Protein AF-A0AAV5KKU3-F1 (afdb_monomer)

Structure (mmCIF, N/CA/C/O backbone):
data_AF-A0AAV5KKU3-F1
#
_entry.id   AF-A0AAV5KKU3-F1
#
loop_
_atom_site.group_PDB
_atom_site.id
_atom_site.type_symbol
_atom_site.label_atom_id
_atom_site.label_alt_id
_atom_site.label_comp_id
_atom_site.label_asym_id
_atom_site.label_entity_id
_atom_site.label_seq_id
_atom_site.pdbx_PDB_ins_code
_atom_site.Cartn_x
_atom_site.Cartn_y
_atom_site.Cartn_z
_atom_site.occupancy
_atom_site.B_iso_or_equiv
_atom_site.auth_seq_id
_atom_site.auth_comp_id
_atom_site.auth_asym_id
_atom_site.auth_atom_id
_atom_site.pdbx_PDB_model_num
ATOM 1 N N . MET A 1 1 ? -3.125 -13.054 2.155 1.00 62.84 1 MET A N 1
ATOM 2 C CA . MET A 1 1 ? -3.467 -11.633 2.403 1.00 62.84 1 MET A CA 1
ATOM 3 C C . MET A 1 1 ? -3.484 -11.204 3.875 1.00 62.84 1 MET A C 1
ATOM 5 O O . MET A 1 1 ? -3.392 -10.012 4.110 1.00 62.84 1 MET A O 1
ATOM 9 N N . LYS A 1 2 ? -3.537 -12.104 4.875 1.00 76.44 2 LYS A N 1
ATOM 10 C CA . LYS A 1 2 ? -3.530 -11.685 6.295 1.00 76.44 2 LYS A CA 1
ATOM 11 C C . LYS A 1 2 ? -2.243 -10.954 6.726 1.00 76.44 2 LYS A C 1
ATOM 13 O O . LYS A 1 2 ? -2.333 -9.960 7.428 1.00 76.44 2 LYS A O 1
ATOM 18 N N . SER A 1 3 ? -1.075 -11.401 6.257 1.00 90.12 3 SER A N 1
ATOM 19 C CA . SER A 1 3 ? 0.225 -10.858 6.687 1.00 90.12 3 SER A CA 1
ATOM 20 C C . SER A 1 3 ? 0.464 -9.395 6.278 1.00 90.12 3 SER A C 1
ATOM 22 O O . SER A 1 3 ? 0.871 -8.606 7.121 1.00 90.12 3 SER A O 1
ATOM 24 N N . LEU A 1 4 ? 0.154 -8.998 5.036 1.00 93.12 4 LEU A N 1
ATOM 25 C CA . LEU A 1 4 ? 0.323 -7.603 4.597 1.00 93.12 4 LEU A CA 1
ATOM 26 C C . LEU A 1 4 ? -0.636 -6.657 5.332 1.00 93.12 4 LEU A C 1
ATOM 28 O O . LEU A 1 4 ? -0.224 -5.609 5.820 1.00 93.12 4 LEU A O 1
ATOM 32 N N . LEU A 1 5 ? -1.905 -7.058 5.456 1.00 93.12 5 LEU A N 1
ATOM 33 C CA . LEU A 1 5 ? -2.917 -6.242 6.121 1.00 93.12 5 LEU A CA 1
ATOM 34 C C . LEU A 1 5 ? -2.585 -6.028 7.605 1.00 93.12 5 LEU A C 1
ATOM 36 O O . LEU A 1 5 ? -2.775 -4.931 8.110 1.00 93.12 5 LEU A O 1
ATOM 40 N N . GLN A 1 6 ? -2.020 -7.030 8.288 1.00 94.25 6 GLN A N 1
ATOM 41 C CA . GLN A 1 6 ? -1.538 -6.867 9.665 1.00 94.25 6 GLN A CA 1
ATOM 42 C C . GLN A 1 6 ? -0.479 -5.766 9.790 1.00 94.25 6 GLN A C 1
ATOM 44 O O . GLN A 1 6 ? -0.542 -4.976 10.725 1.00 94.25 6 GLN A O 1
ATOM 49 N N . VAL A 1 7 ? 0.455 -5.678 8.838 1.00 94.69 7 VAL A N 1
ATOM 50 C CA . VAL A 1 7 ? 1.483 -4.625 8.832 1.00 94.69 7 VAL A CA 1
ATOM 51 C C . VAL A 1 7 ? 0.870 -3.254 8.523 1.00 94.69 7 VAL A C 1
ATOM 53 O O . VAL A 1 7 ? 1.231 -2.263 9.153 1.00 94.69 7 VAL A O 1
ATOM 56 N N . TYR A 1 8 ? -0.096 -3.176 7.604 1.00 94.44 8 TYR A N 1
ATOM 57 C CA . TYR A 1 8 ? -0.809 -1.923 7.315 1.00 94.44 8 TYR A CA 1
ATOM 58 C C . TYR A 1 8 ? -1.720 -1.455 8.456 1.00 94.44 8 TYR A C 1
ATOM 60 O O . TYR A 1 8 ? -1.896 -0.251 8.649 1.00 94.44 8 TYR A O 1
ATOM 68 N N . MET A 1 9 ? -2.252 -2.374 9.258 1.00 93.25 9 MET A N 1
ATOM 69 C CA . MET A 1 9 ? -3.074 -2.052 10.425 1.00 93.25 9 MET A CA 1
ATOM 70 C C . MET A 1 9 ? -2.258 -1.739 11.687 1.00 93.25 9 MET A C 1
ATOM 72 O O . MET A 1 9 ? -2.847 -1.344 12.689 1.00 93.25 9 MET A O 1
ATOM 76 N N . ASP A 1 10 ? -0.929 -1.872 11.656 1.00 95.50 10 ASP A N 1
ATOM 77 C CA . ASP A 1 10 ? -0.067 -1.578 12.803 1.00 95.50 10 ASP A CA 1
ATOM 78 C C . ASP A 1 10 ? -0.118 -0.075 13.158 1.00 95.50 10 ASP A C 1
ATOM 80 O O . ASP A 1 10 ? 0.296 0.755 12.339 1.00 95.50 10 ASP A O 1
ATOM 84 N N . PRO A 1 11 ? -0.622 0.322 14.343 1.00 94.06 11 PRO A N 1
ATOM 85 C CA . PRO A 1 11 ? -0.702 1.728 14.733 1.00 94.06 11 PRO A CA 1
ATOM 86 C C . PRO A 1 11 ? 0.672 2.357 15.011 1.00 94.06 11 PRO A C 1
ATOM 88 O O . PRO A 1 11 ? 0.776 3.580 15.040 1.00 94.06 11 PRO A O 1
ATOM 91 N N . CYS A 1 12 ? 1.723 1.554 15.206 1.00 96.50 12 CYS A N 1
ATOM 92 C CA . CYS A 1 12 ? 3.080 2.043 15.443 1.00 96.50 12 CYS A CA 1
ATOM 93 C C . CYS A 1 12 ? 3.796 2.473 14.156 1.00 96.50 12 CYS A C 1
ATOM 95 O O . CYS A 1 12 ? 4.809 3.164 14.233 1.00 96.50 12 CYS A O 1
ATOM 97 N N . LYS A 1 13 ? 3.281 2.088 12.982 1.00 94.50 13 LYS A N 1
ATOM 98 C CA . LYS A 1 13 ? 3.810 2.507 11.680 1.00 94.50 13 LYS A CA 1
ATOM 99 C C . LYS A 1 13 ? 3.103 3.756 11.180 1.00 94.50 13 LYS A C 1
ATOM 101 O O . LYS A 1 13 ? 1.871 3.821 11.159 1.00 94.50 13 LYS A O 1
ATOM 106 N N . SER A 1 14 ? 3.880 4.722 10.708 1.00 95.12 14 SER A N 1
ATOM 107 C CA . SER A 1 14 ? 3.338 5.918 10.067 1.00 95.12 14 SER A CA 1
ATOM 108 C C . SER A 1 14 ? 2.647 5.587 8.738 1.00 95.12 14 SER A C 1
ATOM 110 O O . SER A 1 14 ? 2.921 4.567 8.103 1.00 95.12 14 SER A O 1
ATOM 112 N N . VAL A 1 15 ? 1.754 6.472 8.284 1.00 91.38 15 VAL A N 1
ATOM 113 C CA . VAL A 1 15 ? 1.113 6.340 6.961 1.00 91.38 15 VAL A CA 1
ATOM 114 C C . VAL A 1 15 ? 2.161 6.306 5.848 1.00 91.38 15 VAL A C 1
ATOM 116 O O . VAL A 1 15 ? 2.053 5.489 4.941 1.00 91.38 15 VAL A O 1
ATOM 119 N N . HIS A 1 16 ? 3.208 7.127 5.964 1.00 92.88 16 HIS A N 1
ATOM 120 C CA . HIS A 1 16 ? 4.306 7.168 5.004 1.00 92.88 16 HIS A CA 1
ATOM 121 C C . HIS A 1 16 ? 5.028 5.817 4.913 1.00 92.88 16 HIS A C 1
ATOM 123 O O . HIS A 1 16 ? 5.148 5.255 3.834 1.00 92.88 16 HIS A O 1
ATOM 129 N N . GLU A 1 17 ? 5.419 5.216 6.037 1.00 95.69 17 GLU A N 1
ATOM 130 C CA . GLU A 1 17 ? 6.056 3.890 6.009 1.00 95.69 17 GLU A CA 1
ATOM 131 C C . GLU A 1 17 ? 5.171 2.813 5.368 1.00 95.69 17 GLU A C 1
ATOM 133 O O . GLU A 1 17 ? 5.674 1.887 4.736 1.00 95.69 17 GLU A O 1
ATOM 138 N N . LYS A 1 18 ? 3.849 2.908 5.535 1.00 95.25 18 LYS A N 1
ATOM 139 C CA . LYS A 1 18 ? 2.905 1.943 4.960 1.00 95.25 18 LYS A CA 1
ATOM 140 C C . LYS A 1 18 ? 2.714 2.151 3.460 1.00 95.25 18 LYS A C 1
ATOM 142 O O . LYS A 1 18 ? 2.678 1.174 2.715 1.00 95.25 18 LYS A O 1
ATOM 147 N N . GLU A 1 19 ? 2.641 3.402 3.016 1.00 93.19 19 GLU A N 1
ATOM 148 C CA . GLU A 1 19 ? 2.555 3.772 1.602 1.00 93.19 19 GLU A CA 1
ATOM 149 C C . GLU A 1 19 ? 3.761 3.286 0.792 1.00 93.19 19 GLU A C 1
ATOM 151 O O . GLU A 1 19 ? 3.607 2.897 -0.364 1.00 93.19 19 GLU A O 1
ATOM 156 N N . PHE A 1 20 ? 4.947 3.254 1.396 1.00 94.88 20 PHE A N 1
ATOM 157 C CA . PHE A 1 20 ? 6.198 2.884 0.730 1.00 94.88 20 PHE A CA 1
ATOM 158 C C . PHE A 1 20 ? 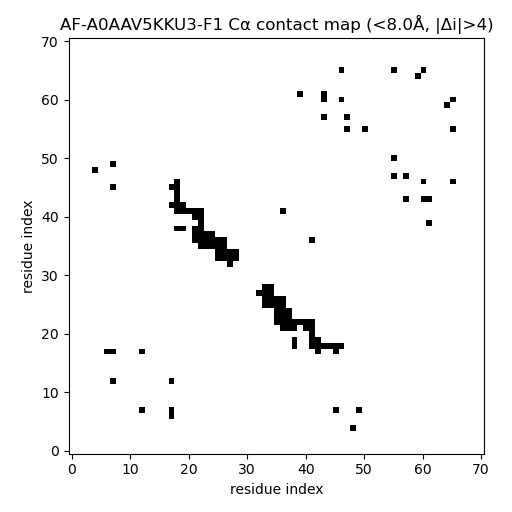6.662 1.451 1.035 1.00 94.88 20 PHE A C 1
ATOM 160 O O . PHE A 1 20 ? 7.638 0.982 0.465 1.00 94.88 20 PHE A O 1
ATOM 167 N N . LEU A 1 21 ? 5.918 0.700 1.857 1.00 95.75 21 LEU A N 1
ATOM 168 C CA . LEU A 1 21 ? 6.288 -0.649 2.307 1.00 95.75 21 LEU A CA 1
ATOM 169 C C . LEU A 1 21 ? 6.658 -1.621 1.172 1.00 95.75 21 LEU A C 1
ATOM 171 O O . LEU A 1 21 ? 7.432 -2.551 1.387 1.00 95.75 21 LEU A O 1
ATOM 175 N N . LEU A 1 22 ? 6.060 -1.453 -0.008 1.00 94.00 22 LEU A N 1
ATOM 176 C CA . LEU A 1 22 ? 6.227 -2.350 -1.146 1.00 94.00 22 LEU A CA 1
ATOM 177 C C . LEU A 1 22 ? 7.089 -1.748 -2.261 1.00 94.00 22 LEU A C 1
ATOM 179 O O . LEU A 1 22 ? 7.200 -2.381 -3.305 1.00 94.00 22 LEU A O 1
ATOM 183 N N . GLU A 1 23 ? 7.685 -0.563 -2.090 1.00 92.50 23 GLU A N 1
ATOM 184 C CA . GLU A 1 23 ? 8.410 0.130 -3.169 1.00 92.50 23 GLU A CA 1
ATOM 185 C C . GLU A 1 23 ? 9.537 -0.727 -3.766 1.00 92.50 23 GLU A C 1
ATOM 187 O O . GLU A 1 23 ? 9.713 -0.781 -4.985 1.00 92.50 23 GLU A O 1
ATOM 192 N N . ASP A 1 24 ? 10.222 -1.483 -2.909 1.00 90.88 24 ASP A N 1
ATOM 193 C CA . ASP A 1 24 ? 11.348 -2.337 -3.271 1.00 90.88 24 ASP A CA 1
ATOM 194 C C . ASP A 1 24 ? 10.962 -3.794 -3.534 1.00 90.88 24 ASP A C 1
ATOM 196 O O . ASP A 1 24 ? 11.840 -4.622 -3.784 1.00 90.88 24 ASP A O 1
ATOM 200 N N . LEU A 1 25 ? 9.666 -4.129 -3.494 1.00 90.31 25 LEU A N 1
ATOM 201 C CA . LEU A 1 25 ? 9.198 -5.487 -3.754 1.00 90.31 25 LEU A CA 1
ATOM 202 C C . LEU A 1 25 ? 9.643 -5.911 -5.167 1.00 90.31 25 LEU A C 1
ATOM 204 O O . LEU A 1 25 ? 9.233 -5.265 -6.139 1.00 90.31 25 LEU A O 1
ATOM 208 N N . PRO A 1 26 ? 10.467 -6.969 -5.312 1.00 87.06 26 PRO A N 1
ATOM 209 C CA . PRO A 1 26 ? 10.826 -7.488 -6.622 1.00 87.06 26 PRO A CA 1
ATOM 210 C C . PRO A 1 26 ? 9.581 -8.041 -7.311 1.00 87.06 26 PRO A C 1
ATOM 212 O O . PRO A 1 26 ? 8.810 -8.814 -6.739 1.00 87.06 26 PRO A O 1
ATOM 215 N N . VAL A 1 27 ? 9.395 -7.629 -8.554 1.00 80.44 27 VAL A N 1
ATOM 216 C CA . VAL A 1 27 ? 8.332 -8.078 -9.441 1.00 80.44 27 VAL A CA 1
ATOM 217 C C . VAL A 1 27 ? 8.990 -8.860 -10.563 1.00 80.44 27 VAL A C 1
ATOM 219 O O . VAL A 1 27 ? 10.012 -8.436 -11.107 1.00 80.44 27 VAL A O 1
ATOM 222 N N . ASP A 1 28 ? 8.411 -10.007 -10.909 1.00 75.31 28 ASP A N 1
ATOM 223 C CA . ASP A 1 28 ? 8.902 -10.801 -12.030 1.00 75.31 28 ASP A CA 1
ATOM 224 C C . ASP A 1 28 ? 8.786 -9.974 -13.321 1.00 75.31 28 ASP A C 1
ATOM 226 O O . ASP A 1 28 ? 7.689 -9.653 -13.784 1.00 75.31 28 ASP A O 1
ATOM 230 N N . GLY A 1 29 ? 9.932 -9.543 -13.847 1.00 60.25 29 GLY A N 1
ATOM 231 C CA . GLY A 1 29 ? 10.037 -8.755 -15.073 1.00 60.25 29 GLY A CA 1
ATOM 232 C C . GLY A 1 29 ? 10.329 -9.607 -16.306 1.00 60.25 29 GLY A C 1
ATOM 233 O O . GLY A 1 29 ? 10.744 -9.065 -17.331 1.00 60.25 29 GLY A O 1
ATOM 234 N N . GLY A 1 30 ? 10.140 -10.929 -16.222 1.00 61.94 30 GLY A N 1
ATOM 235 C CA . GLY A 1 30 ? 10.674 -11.872 -17.195 1.00 61.94 30 GLY A CA 1
ATOM 236 C C . GLY A 1 30 ? 12.195 -12.043 -17.083 1.00 61.94 30 GLY A C 1
ATOM 237 O O . GLY A 1 30 ? 12.862 -11.504 -16.199 1.00 61.94 30 GLY A O 1
ATOM 238 N N . VAL A 1 31 ? 12.763 -12.839 -17.994 1.00 53.81 31 VAL A N 1
ATOM 239 C CA . VAL A 1 31 ? 14.185 -13.215 -17.965 1.00 53.81 31 VAL A CA 1
ATOM 240 C C . VAL A 1 31 ? 1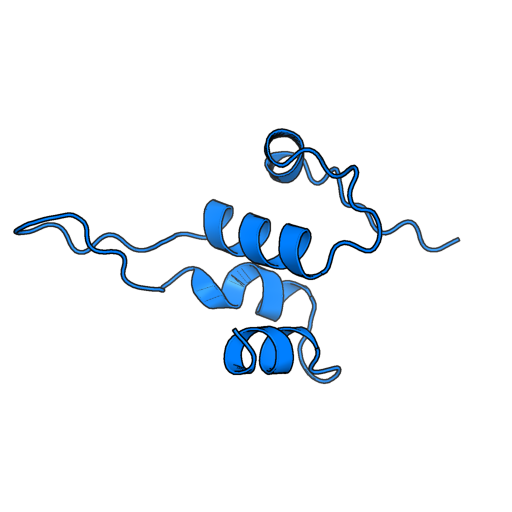5.077 -11.982 -18.152 1.00 53.81 31 VAL A C 1
ATOM 242 O O . VAL A 1 31 ? 15.101 -11.382 -19.224 1.00 53.81 31 VAL A O 1
ATOM 245 N N . GLY A 1 32 ? 15.856 -11.652 -17.118 1.00 61.03 32 GLY A N 1
ATOM 246 C CA . GLY A 1 32 ? 16.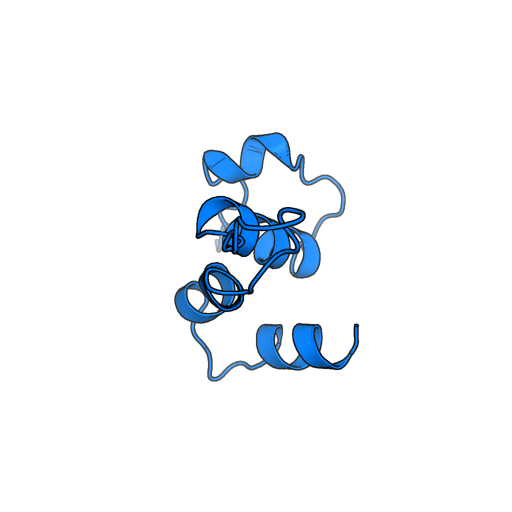945 -10.671 -17.182 1.00 61.03 32 GLY A CA 1
ATOM 247 C C . GLY A 1 32 ? 16.601 -9.245 -16.747 1.00 61.03 32 GLY A C 1
ATOM 248 O O . GLY A 1 32 ? 17.462 -8.377 -16.871 1.00 61.03 32 GLY A O 1
ATOM 249 N N . ASN A 1 33 ? 15.395 -8.985 -16.230 1.00 58.94 33 ASN A N 1
ATOM 250 C CA . ASN A 1 33 ? 15.028 -7.667 -15.708 1.00 58.94 33 ASN A CA 1
ATOM 251 C C . ASN A 1 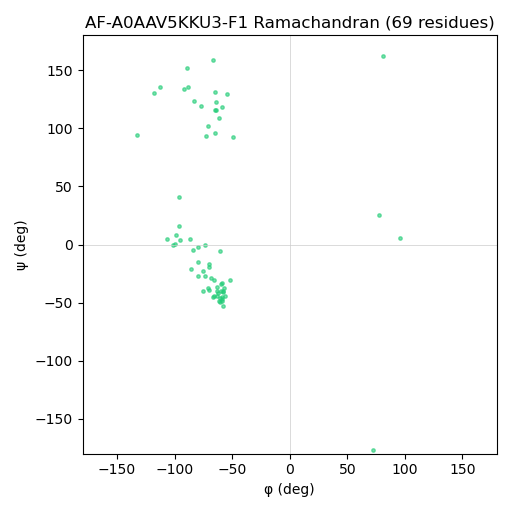33 ? 14.359 -7.791 -14.331 1.00 58.94 33 ASN A C 1
ATOM 253 O O . ASN A 1 33 ? 13.152 -8.003 -14.230 1.00 58.94 33 ASN A O 1
ATOM 257 N N . GLU A 1 34 ? 15.145 -7.671 -13.260 1.00 65.25 34 GLU A N 1
ATOM 258 C CA . GLU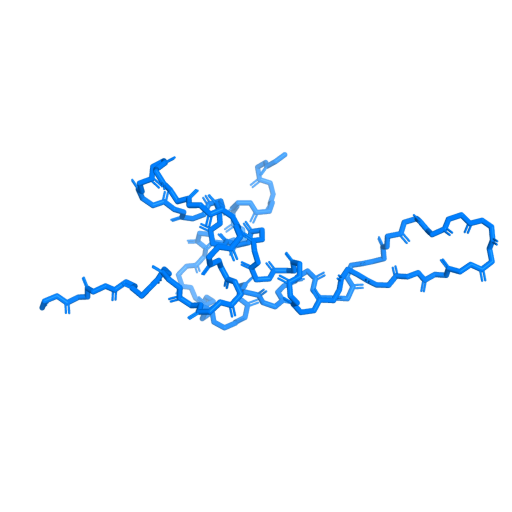 A 1 34 ? 14.610 -7.548 -11.900 1.00 65.25 34 GLU A CA 1
ATOM 259 C C . GLU A 1 34 ? 13.995 -6.155 -11.731 1.00 65.25 34 GLU A C 1
ATOM 261 O O . GLU A 1 34 ? 14.674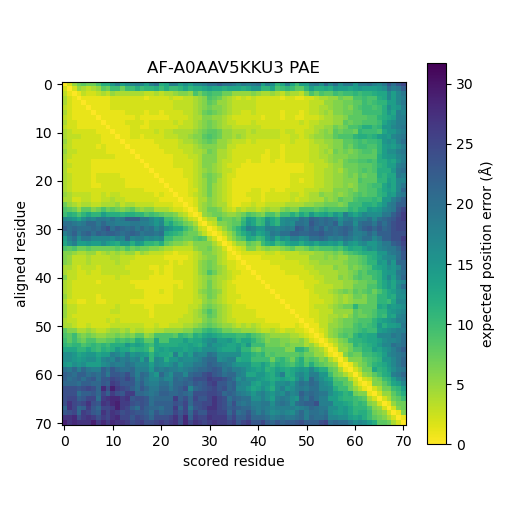 -5.175 -11.415 1.00 65.25 34 GLU A O 1
ATOM 266 N N . ARG A 1 35 ? 12.687 -6.048 -11.975 1.00 80.06 35 ARG A N 1
ATOM 267 C CA . ARG A 1 35 ? 11.947 -4.801 -11.794 1.00 80.06 35 ARG A CA 1
ATOM 268 C C . ARG A 1 35 ? 11.445 -4.707 -10.356 1.00 80.06 35 ARG A C 1
ATOM 270 O O . ARG A 1 35 ? 10.897 -5.663 -9.824 1.00 80.06 35 ARG A O 1
ATOM 277 N N . ARG A 1 36 ? 11.583 -3.537 -9.736 1.00 85.88 36 ARG A N 1
ATOM 278 C CA . ARG A 1 36 ? 10.930 -3.224 -8.454 1.00 85.88 36 ARG A CA 1
ATOM 279 C C . ARG A 1 36 ? 9.545 -2.630 -8.692 1.00 85.88 36 ARG A C 1
ATOM 281 O O . ARG A 1 36 ? 9.311 -1.998 -9.725 1.00 85.88 36 ARG A O 1
ATOM 288 N N . LEU A 1 37 ? 8.635 -2.831 -7.743 1.00 86.56 37 LEU A N 1
ATOM 289 C CA . LEU A 1 37 ? 7.260 -2.335 -7.819 1.00 86.56 37 LEU A CA 1
ATOM 290 C C . LEU A 1 37 ? 7.202 -0.798 -7.929 1.00 86.56 37 LEU A C 1
ATOM 292 O O . LEU A 1 37 ? 6.413 -0.261 -8.708 1.00 86.56 37 LEU A O 1
ATOM 296 N N . GLY A 1 38 ? 8.071 -0.106 -7.190 1.00 87.94 38 GLY A N 1
ATOM 297 C CA . GLY A 1 38 ? 8.199 1.347 -7.169 1.00 87.94 38 GLY A CA 1
ATOM 298 C C . GLY A 1 38 ? 7.168 2.054 -6.285 1.00 87.94 38 GLY A C 1
ATOM 299 O O . GLY A 1 38 ? 6.116 1.511 -5.935 1.00 87.94 38 GLY A O 1
ATOM 300 N N . GLU A 1 39 ? 7.471 3.308 -5.948 1.00 88.81 39 GLU A N 1
ATOM 301 C CA . GLU A 1 39 ? 6.696 4.131 -5.010 1.00 88.81 39 GLU A CA 1
ATOM 302 C C . GLU A 1 39 ? 5.222 4.278 -5.408 1.00 88.81 39 GLU A C 1
ATOM 304 O O . GLU A 1 39 ? 4.324 4.148 -4.577 1.00 88.81 39 GLU A O 1
ATOM 309 N N . VAL A 1 40 ? 4.965 4.538 -6.695 1.00 84.06 40 VAL A N 1
ATOM 310 C CA . VAL A 1 40 ? 3.616 4.800 -7.218 1.00 84.06 40 VAL A CA 1
ATOM 311 C C . VAL A 1 40 ? 2.709 3.595 -6.992 1.00 84.06 40 VAL A C 1
ATOM 313 O O . VAL A 1 40 ? 1.603 3.728 -6.470 1.00 84.06 40 VAL A O 1
ATOM 316 N N . CYS A 1 41 ? 3.179 2.402 -7.353 1.00 85.19 41 CYS A N 1
ATOM 317 C CA . CYS A 1 41 ? 2.394 1.184 -7.199 1.00 85.19 41 CYS A CA 1
ATOM 318 C C . CYS A 1 41 ? 2.251 0.792 -5.720 1.00 85.19 41 CYS A C 1
ATOM 320 O O . CYS A 1 41 ? 1.163 0.389 -5.311 1.00 85.19 41 CYS A O 1
ATOM 322 N N . SER A 1 42 ? 3.297 0.976 -4.906 1.00 91.06 42 SER A N 1
ATOM 323 C CA . SER A 1 42 ? 3.233 0.739 -3.457 1.00 91.06 42 SER A CA 1
ATOM 324 C C . SER A 1 42 ? 2.156 1.600 -2.780 1.00 91.06 42 SER A C 1
ATOM 326 O O . SER A 1 42 ? 1.286 1.070 -2.082 1.00 91.06 42 SER A O 1
ATOM 328 N N . LYS A 1 43 ? 2.134 2.910 -3.070 1.00 90.12 43 LYS A N 1
ATOM 329 C CA . LYS A 1 43 ? 1.131 3.856 -2.548 1.00 90.12 43 LYS A CA 1
ATOM 330 C C . LYS A 1 43 ? -0.289 3.456 -2.927 1.00 90.12 43 LYS A C 1
ATOM 332 O O . LYS A 1 43 ? -1.182 3.455 -2.077 1.00 90.12 43 LYS A O 1
ATOM 337 N N . ARG A 1 44 ? -0.496 3.086 -4.196 1.00 86.00 44 ARG A N 1
ATOM 338 C CA . ARG A 1 44 ? -1.807 2.656 -4.705 1.00 86.00 44 ARG A CA 1
ATOM 339 C C . ARG A 1 44 ? -2.332 1.442 -3.949 1.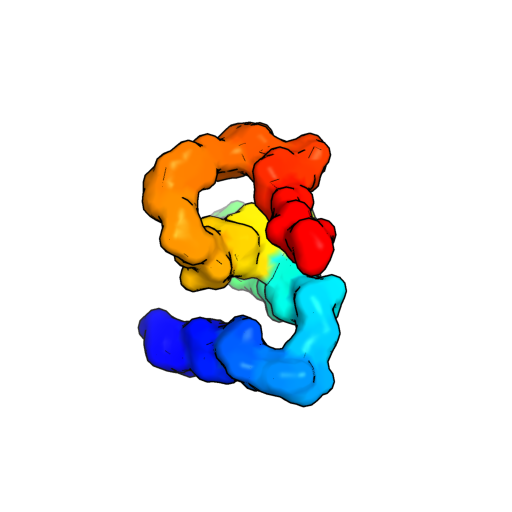00 86.00 44 ARG A C 1
ATOM 341 O O . ARG A 1 44 ? -3.479 1.453 -3.512 1.00 86.00 44 ARG A O 1
ATOM 348 N N . VAL A 1 45 ? -1.493 0.425 -3.750 1.00 89.31 45 VAL A N 1
ATOM 349 C CA . VAL A 1 45 ? -1.880 -0.795 -3.027 1.00 89.31 45 VAL A CA 1
ATOM 350 C C . VAL A 1 45 ? -2.293 -0.479 -1.591 1.00 89.31 45 VAL A C 1
ATOM 352 O O . VAL A 1 45 ? -3.343 -0.949 -1.152 1.00 89.31 45 VAL A O 1
ATOM 355 N N . TYR A 1 46 ? -1.514 0.341 -0.880 1.00 90.94 46 TYR A N 1
ATOM 356 C CA . TYR A 1 46 ? -1.852 0.748 0.482 1.00 90.94 46 TYR A CA 1
ATOM 357 C C . TYR A 1 46 ? -3.216 1.447 0.551 1.00 90.94 46 TYR A C 1
ATOM 359 O O . TYR A 1 46 ? -4.085 1.013 1.308 1.00 90.94 46 TYR A O 1
ATOM 367 N N . ARG A 1 47 ? -3.430 2.488 -0.264 1.00 87.31 47 ARG A N 1
ATOM 368 C CA . ARG A 1 47 ? -4.666 3.290 -0.237 1.00 87.31 47 ARG A CA 1
ATOM 369 C C . ARG A 1 47 ? -5.902 2.470 -0.591 1.00 87.31 47 ARG A C 1
ATOM 371 O O . ARG A 1 47 ? -6.904 2.554 0.104 1.00 87.31 47 ARG A O 1
ATOM 378 N N . ILE A 1 48 ? -5.810 1.595 -1.594 1.00 86.06 48 ILE A N 1
ATOM 379 C CA . ILE A 1 48 ? -6.917 0.702 -1.973 1.00 86.06 48 ILE A CA 1
ATOM 380 C C . ILE A 1 48 ? -7.260 -0.271 -0.840 1.00 86.06 48 ILE A C 1
ATOM 382 O O . ILE A 1 48 ? -8.432 -0.490 -0.551 1.00 86.06 48 ILE A O 1
ATOM 386 N N . LEU A 1 49 ? -6.254 -0.869 -0.195 1.00 88.38 49 LEU A N 1
ATOM 387 C CA . LEU A 1 49 ? -6.487 -1.846 0.872 1.00 88.38 49 LEU A CA 1
ATOM 388 C C . LEU A 1 49 ? -6.975 -1.208 2.178 1.00 88.38 49 LEU A C 1
ATOM 390 O O . LEU A 1 49 ? -7.657 -1.876 2.951 1.00 88.38 49 LEU A O 1
ATOM 394 N N . MET A 1 50 ? -6.625 0.056 2.419 1.00 88.69 50 MET A N 1
ATOM 395 C CA . MET A 1 50 ? -7.004 0.808 3.620 1.00 88.69 50 MET A CA 1
ATOM 396 C C . MET A 1 50 ? -8.200 1.748 3.412 1.00 88.69 50 MET A C 1
ATOM 398 O O . MET A 1 50 ? -8.617 2.430 4.351 1.00 88.69 50 MET A O 1
ATOM 402 N N . ALA A 1 51 ? -8.762 1.772 2.205 1.00 84.94 51 ALA A N 1
ATOM 403 C CA . ALA A 1 51 ? -9.933 2.549 1.837 1.00 84.94 51 ALA A CA 1
ATOM 404 C C . ALA A 1 51 ? -11.126 2.270 2.762 1.00 84.94 51 ALA A C 1
ATOM 406 O O . ALA A 1 51 ? -11.540 1.126 2.948 1.00 84.94 51 ALA A O 1
ATOM 407 N N . GLN A 1 52 ? -11.743 3.332 3.282 1.00 82.31 52 GLN A N 1
ATOM 408 C CA . GLN A 1 52 ? -12.994 3.227 4.048 1.00 82.31 52 GLN A CA 1
ATOM 409 C C . GLN A 1 52 ? -14.235 3.244 3.143 1.00 82.31 52 GLN A C 1
ATOM 411 O O . GLN A 1 52 ? -15.301 2.778 3.540 1.00 82.31 52 GLN A O 1
ATOM 416 N N . SER A 1 53 ? -14.094 3.759 1.917 1.00 78.38 53 SER A N 1
ATOM 417 C CA . SER A 1 53 ? -15.139 3.767 0.894 1.00 78.38 53 SER A CA 1
ATOM 418 C C . SER A 1 53 ? -14.696 2.971 -0.330 1.00 78.38 53 SER A C 1
ATOM 420 O O . SER A 1 53 ? -13.631 3.215 -0.891 1.00 78.38 53 SER A O 1
ATOM 422 N N . GLY A 1 54 ? -15.552 2.062 -0.799 1.00 71.44 54 GLY A N 1
ATOM 423 C CA . GLY A 1 54 ? -15.306 1.265 -2.005 1.00 71.44 54 GLY A CA 1
ATOM 424 C C . GLY A 1 54 ? -15.436 2.041 -3.322 1.00 71.44 54 GLY A C 1
ATOM 425 O O . GLY A 1 54 ? -15.270 1.454 -4.385 1.00 71.44 54 GLY A O 1
ATOM 426 N N . SER A 1 55 ? -15.756 3.338 -3.278 1.00 74.50 55 SER A N 1
ATOM 427 C CA . SER A 1 55 ? -15.906 4.186 -4.467 1.00 74.50 55 SER A CA 1
ATOM 428 C C . SER A 1 55 ? -14.598 4.823 -4.953 1.00 74.50 55 SER A C 1
ATOM 430 O O . SER A 1 55 ? -14.642 5.665 -5.851 1.00 74.50 55 SER A O 1
ATOM 432 N N . ILE A 1 56 ? -13.452 4.486 -4.349 1.00 68.00 56 ILE A N 1
ATOM 433 C CA . ILE A 1 56 ? -12.146 5.032 -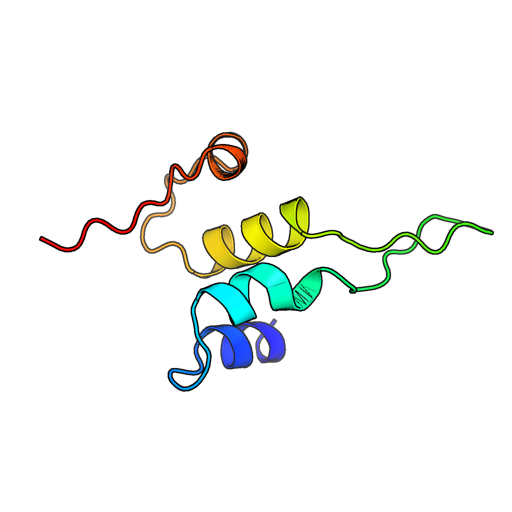4.739 1.00 68.00 56 ILE A CA 1
ATOM 434 C C . ILE A 1 56 ? -11.800 4.596 -6.162 1.00 68.00 56 ILE A C 1
ATOM 436 O O . ILE A 1 56 ? -11.730 3.408 -6.480 1.00 68.00 56 ILE A O 1
ATOM 440 N N . LYS A 1 57 ? -11.566 5.586 -7.024 1.00 64.75 57 LYS A N 1
ATOM 441 C CA . LYS A 1 57 ? -11.037 5.380 -8.369 1.00 64.75 57 LYS A CA 1
ATOM 442 C C . LYS A 1 57 ? -9.523 5.264 -8.281 1.00 64.75 57 LYS A C 1
ATOM 444 O O . LYS A 1 57 ? -8.848 6.156 -7.781 1.00 64.75 57 LYS A O 1
ATOM 449 N N . THR A 1 58 ? -8.990 4.157 -8.777 1.00 60.19 58 THR A N 1
ATOM 450 C CA . THR A 1 58 ? -7.565 3.807 -8.690 1.00 60.19 58 THR A CA 1
ATOM 451 C C . THR A 1 58 ? -6.652 4.681 -9.552 1.00 60.19 58 THR A C 1
ATOM 453 O O . THR A 1 58 ? -5.448 4.727 -9.301 1.00 60.19 58 THR A O 1
ATOM 456 N N . ASP A 1 59 ? -7.214 5.366 -10.550 1.00 56.91 59 ASP A N 1
ATOM 457 C CA . ASP A 1 59 ? -6.506 6.326 -11.405 1.00 56.91 59 ASP A CA 1
ATOM 458 C C . ASP A 1 59 ? -6.331 7.700 -10.733 1.00 56.91 59 ASP A C 1
ATOM 460 O O . ASP A 1 59 ? -5.329 8.365 -10.967 1.00 56.91 59 ASP A O 1
ATOM 464 N N . ASP A 1 60 ? -7.222 8.086 -9.811 1.00 53.97 60 ASP A N 1
ATOM 465 C CA . ASP A 1 60 ? -7.133 9.347 -9.050 1.00 53.97 60 ASP A CA 1
ATOM 466 C C . ASP A 1 60 ? -6.140 9.264 -7.864 1.00 53.97 60 ASP A C 1
ATOM 468 O O . ASP A 1 60 ? -5.899 10.234 -7.140 1.00 53.97 60 ASP A O 1
ATOM 472 N N . VAL A 1 61 ? -5.539 8.091 -7.639 1.00 53.34 61 VAL A N 1
ATOM 473 C CA . VAL A 1 61 ? -4.605 7.846 -6.530 1.00 53.34 61 VAL A CA 1
ATOM 474 C C . VAL A 1 61 ? -3.229 8.479 -6.779 1.00 53.34 61 VAL A C 1
ATOM 476 O O . VAL A 1 61 ? -2.524 8.783 -5.817 1.00 53.34 61 VAL A O 1
ATOM 479 N N . GLU A 1 62 ? -2.855 8.735 -8.039 1.00 50.12 62 GLU A N 1
ATOM 480 C CA . GLU A 1 62 ? -1.613 9.458 -8.366 1.00 50.12 62 GLU A CA 1
ATOM 481 C C . GLU A 1 62 ? -1.627 10.917 -7.900 1.00 50.12 62 GLU A C 1
ATOM 483 O O . GLU A 1 62 ? -0.575 11.431 -7.529 1.00 50.12 62 GLU A O 1
ATOM 488 N N . ASP A 1 63 ? -2.804 11.548 -7.851 1.00 49.91 63 ASP A N 1
ATOM 489 C CA . ASP A 1 63 ? -2.976 12.964 -7.490 1.00 49.91 63 ASP A CA 1
ATOM 490 C C . ASP A 1 63 ? -3.404 13.160 -6.020 1.00 49.91 63 ASP A C 1
ATOM 492 O O . ASP A 1 63 ? -3.733 14.255 -5.573 1.00 49.91 63 ASP A O 1
ATOM 496 N N . GLY A 1 64 ? -3.403 12.090 -5.217 1.00 50.38 64 GLY A N 1
ATOM 497 C CA . GLY A 1 64 ? -3.703 12.192 -3.790 1.00 50.38 64 GLY A CA 1
ATOM 498 C C . GLY A 1 64 ? -5.189 12.346 -3.448 1.00 50.38 64 GLY A C 1
ATOM 499 O O . GLY A 1 64 ? -5.494 12.816 -2.352 1.00 50.38 64 GLY A O 1
ATOM 500 N N . ALA A 1 65 ? -6.112 11.886 -4.303 1.00 45.94 65 ALA A N 1
ATOM 501 C CA . ALA A 1 65 ? -7.568 11.983 -4.094 1.00 45.94 65 ALA A CA 1
ATOM 502 C C . ALA A 1 65 ? -8.112 11.279 -2.831 1.00 45.94 65 ALA A C 1
ATOM 504 O O . ALA A 1 65 ? -9.281 11.437 -2.488 1.00 45.94 65 ALA A O 1
ATOM 505 N N . ASP A 1 66 ? -7.260 10.552 -2.108 1.00 47.75 66 ASP A N 1
ATOM 506 C CA . ASP A 1 66 ? -7.562 9.939 -0.812 1.00 47.75 66 ASP A CA 1
ATOM 507 C C . ASP A 1 66 ? -7.086 10.818 0.361 1.00 47.75 66 ASP A C 1
ATOM 509 O O . ASP A 1 66 ? -6.475 10.354 1.326 1.00 47.75 66 ASP A O 1
ATOM 513 N N . LEU A 1 67 ? -7.286 12.136 0.250 1.00 47.47 67 LEU A N 1
ATOM 514 C CA . LEU A 1 67 ? -7.109 13.052 1.373 1.00 47.47 67 LEU A CA 1
ATOM 515 C C . LEU A 1 67 ? -8.163 12.690 2.423 1.00 47.47 67 LEU A C 1
ATOM 517 O O . LEU A 1 67 ? -9.309 13.129 2.342 1.00 47.47 67 LEU A O 1
ATOM 521 N N . PHE A 1 68 ? -7.758 11.874 3.399 1.00 52.38 68 PHE A N 1
ATOM 522 C CA . PHE A 1 68 ? -8.455 11.670 4.663 1.00 52.38 68 PHE A CA 1
ATOM 523 C C . PHE A 1 68 ? -8.771 13.047 5.262 1.00 52.38 68 PHE A C 1
ATOM 525 O O . PHE A 1 68 ? -7.941 13.654 5.938 1.00 52.38 68 PHE A O 1
ATOM 532 N N . ARG A 1 69 ? -9.958 13.585 4.968 1.00 40.12 69 ARG A N 1
ATOM 533 C CA . ARG A 1 69 ? -10.465 14.773 5.645 1.00 40.12 69 ARG A CA 1
ATOM 534 C C . ARG A 1 69 ? -10.817 14.348 7.065 1.00 40.12 69 ARG A C 1
ATOM 536 O O . ARG A 1 69 ? -11.840 13.709 7.282 1.00 40.12 69 ARG A O 1
ATOM 543 N N . HIS A 1 70 ? -9.944 14.672 8.009 1.00 43.97 70 HIS A N 1
ATOM 544 C CA . HIS A 1 70 ? -10.373 14.909 9.379 1.00 43.97 70 HIS A CA 1
ATOM 545 C C . HIS A 1 70 ? -10.998 16.306 9.414 1.00 43.97 70 HIS A C 1
ATOM 547 O O . HIS A 1 70 ? -10.338 17.281 9.049 1.00 43.97 70 HIS A O 1
ATOM 553 N N . GLU A 1 71 ? -12.276 16.366 9.783 1.00 35.59 71 GLU A N 1
ATOM 554 C CA . GLU A 1 71 ? -12.862 17.562 10.399 1.00 35.59 71 GLU A CA 1
ATOM 555 C C . GLU A 1 71 ? -12.251 17.794 11.788 1.00 35.59 71 GLU A C 1
ATOM 557 O O . GLU A 1 71 ? -11.933 16.790 12.471 1.00 35.59 71 GLU A O 1
#

Foldseek 3Di:
DVVLVVVLPDPVDDPVCQLCVQQQPFDCPDPPDRDGCHNLNSNLVSCCSPPPDPPDDSVCSNVPPVPPDDD

Organism: NCBI:txid152421

Nearest PDB structures (foldseek):
  2ziu-assembly1_B  TM=8.036E-01  e=2.335E-03  Homo sapiens
  2ziv-assembly1_B  TM=8.244E-01  e=4.456E-03  Homo sapiens
  7f6l-assembly1_B  TM=7.836E-01  e=3.344E-03  Homo sapiens

InterPro domains:
  IPR033310 Mms4/EME1/EME2 [PTHR21077] (1-62)
  IPR042530 EME1/EME2, C-terminal domain [G3DSA:1.10.150.670] (1-61)

Mean predicted aligned error: 8.77 Å

Secondary structure (DSSP, 8-state):
-HHHHHHHT-TTS-HHHHHHTTTT-EEE-STT-EEE--HHHHHHHHHHHH-SSTT--TTTTTTT-------

Radius of gyration: 13.53 Å; Cα contacts (8 Å, |Δi|>4): 64; chains: 1; bounding box: 33×31×33 Å

pLDDT: mean 77.57, std 17.65, range [35.59, 96.5]

Sequence (71 aa):
MKSLLQVYMDPCKSVHEKEFLLEDLPVDGGVGNERRLGEVCSKRVYRILMAQSGSIKTDDVEDGADLFRHE

Solvent-accessible surface area (backbone atoms only — not comparable to full-atom values): 4483 Å² total; per-residue (Å²): 116,68,71,64,51,54,62,66,67,36,84,88,54,53,70,66,58,47,26,44,67,40,20,76,41,79,38,93,54,61,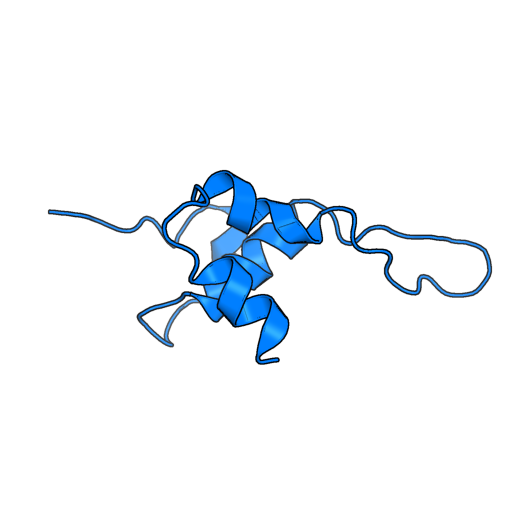96,92,38,91,36,55,53,30,55,70,53,17,33,45,54,39,51,66,75,68,50,92,55,93,82,71,58,82,78,46,50,84,79,52,73,78,67,80,78,76,130